Protein AF-A0AA37TID1-F1 (afdb_monomer_lite)

Foldseek 3Di:
DDDDDDDPDDPDPPDDPPQPQPPDPLNVVLCVVCVVVVHDSCCLVDQQDPDPSSVVSVVSVVLVPPPDPVVSVVVVVVVVVVCVVVVVDDPD

pLDDT: mean 72.31, std 15.13, range [36.97, 92.62]

Secondary structure (DSSP, 8-state):
--------PPPPPP---------SHHHHHHHHHHHHTTS-GGGGGSPPPSSHHHHHHHHHHHHHH---HHHHHHHHHHHHHHHHHTT-----

Organism: NCBI:txid374432

Structure (mmCIF, N/CA/C/O backbone):
data_AF-A0AA37TID1-F1
#
_entry.id   AF-A0AA37TID1-F1
#
loop_
_atom_site.group_PDB
_atom_site.id
_atom_site.type_symbol
_atom_site.label_atom_id
_atom_site.label_alt_id
_atom_site.label_comp_id
_atom_site.label_asym_id
_atom_site.label_entity_id
_atom_site.label_seq_id
_atom_site.pdbx_PDB_ins_code
_atom_site.Cartn_x
_atom_site.Cartn_y
_atom_site.Cartn_z
_atom_site.occupancy
_atom_site.B_iso_or_equiv
_atom_site.auth_seq_id
_atom_site.auth_comp_id
_atom_site.auth_asym_id
_atom_site.auth_atom_id
_atom_site.pdbx_PDB_model_num
ATOM 1 N N . MET A 1 1 ? -29.914 -25.025 -48.450 1.00 36.97 1 MET A N 1
ATOM 2 C CA . MET A 1 1 ? -29.629 -25.494 -47.076 1.00 36.97 1 MET A CA 1
ATOM 3 C C . MET A 1 1 ? -28.453 -24.682 -46.567 1.00 36.97 1 MET A C 1
ATOM 5 O O . MET A 1 1 ? -27.360 -24.870 -47.077 1.00 36.97 1 MET A O 1
ATOM 9 N N . THR A 1 2 ? -28.680 -23.750 -45.642 1.0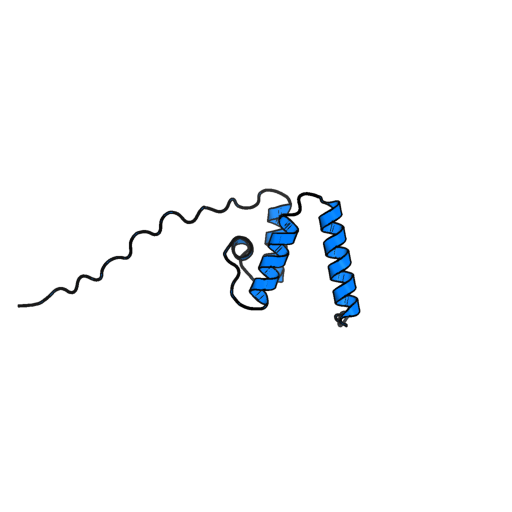0 43.25 2 THR A N 1
ATOM 10 C CA . THR A 1 2 ? -27.624 -22.885 -45.089 1.00 43.25 2 THR A CA 1
ATOM 11 C C . THR A 1 2 ? -27.737 -22.951 -43.572 1.00 43.25 2 THR A C 1
ATOM 13 O O . THR A 1 2 ? -28.800 -22.663 -43.027 1.00 43.25 2 THR A O 1
ATOM 16 N N . VAL A 1 3 ? -26.683 -23.419 -42.906 1.00 49.72 3 VAL A N 1
ATOM 17 C CA . VAL A 1 3 ? -26.642 -23.604 -41.450 1.00 49.72 3 VAL A CA 1
ATOM 18 C C . VAL A 1 3 ? -26.188 -22.293 -40.810 1.00 49.72 3 VAL A C 1
ATOM 20 O O . VAL A 1 3 ? -25.122 -21.782 -41.142 1.00 49.72 3 VAL A O 1
ATOM 23 N N . PHE A 1 4 ? -27.003 -21.743 -39.909 1.00 49.97 4 PHE A N 1
ATOM 24 C CA . PHE A 1 4 ? -26.634 -20.620 -39.049 1.00 49.97 4 PHE A CA 1
ATOM 25 C C . PHE A 1 4 ? -25.817 -21.145 -37.863 1.00 49.97 4 PHE A C 1
ATOM 27 O O . PHE A 1 4 ? -26.334 -21.892 -37.034 1.00 49.97 4 PHE A O 1
ATOM 34 N N . THR A 1 5 ? -24.550 -20.745 -37.763 1.00 51.25 5 THR A N 1
ATOM 35 C CA . THR A 1 5 ? -23.750 -20.947 -36.550 1.00 51.25 5 THR A CA 1
ATOM 36 C C . THR A 1 5 ? -24.185 -19.922 -35.508 1.00 51.25 5 THR A C 1
ATOM 38 O O . THR A 1 5 ? -23.890 -18.734 -35.627 1.00 51.25 5 THR A O 1
ATOM 41 N N . ILE A 1 6 ? -24.903 -20.381 -34.487 1.00 54.91 6 ILE A N 1
ATOM 42 C CA . ILE A 1 6 ? -25.199 -19.602 -33.285 1.00 54.91 6 ILE A CA 1
ATOM 43 C C . ILE A 1 6 ? -23.927 -19.613 -32.430 1.00 54.91 6 ILE A C 1
ATOM 45 O O . ILE A 1 6 ? -23.552 -20.646 -31.882 1.00 54.91 6 ILE A O 1
ATOM 49 N N . VAL A 1 7 ? -23.244 -18.470 -32.338 1.00 59.88 7 VAL A N 1
ATOM 50 C CA . VAL A 1 7 ? -22.243 -18.230 -31.289 1.00 59.88 7 VAL A CA 1
ATOM 51 C C . VAL A 1 7 ? -22.992 -18.214 -29.953 1.00 59.88 7 VAL A C 1
ATOM 53 O O . VAL A 1 7 ? -23.916 -17.411 -29.811 1.00 59.88 7 VAL A O 1
ATOM 56 N N . PRO A 1 8 ? -22.650 -19.063 -28.969 1.00 49.72 8 PRO A N 1
ATOM 57 C CA . PRO A 1 8 ? -23.255 -18.955 -27.654 1.00 49.72 8 PRO A CA 1
ATOM 58 C C . PRO A 1 8 ? -22.747 -17.664 -27.006 1.00 49.72 8 PRO A C 1
ATOM 60 O O . PRO A 1 8 ? -21.566 -17.536 -26.683 1.00 49.72 8 PRO A O 1
ATOM 63 N N . SER A 1 9 ? -23.640 -16.686 -26.846 1.00 48.91 9 SER A N 1
ATOM 64 C CA . SER A 1 9 ? -23.408 -15.533 -25.982 1.00 48.91 9 SER A CA 1
ATOM 65 C C . SER A 1 9 ? -23.046 -16.045 -24.590 1.00 48.91 9 SER A C 1
ATOM 67 O O . SER A 1 9 ? -23.842 -16.732 -23.949 1.00 48.91 9 SER A O 1
ATOM 69 N N . ALA A 1 10 ? -21.825 -15.741 -24.149 1.00 52.62 10 ALA A N 1
ATOM 70 C CA . ALA A 1 10 ? -21.385 -16.000 -22.788 1.00 52.62 10 ALA A CA 1
ATOM 71 C C . ALA A 1 10 ? -22.397 -15.388 -21.797 1.00 52.62 10 ALA A C 1
ATOM 73 O O . ALA A 1 10 ? -22.915 -14.296 -22.060 1.00 52.62 10 ALA A O 1
ATOM 74 N N . PRO A 1 11 ? -22.710 -16.071 -20.682 1.00 61.22 11 PRO A N 1
ATOM 75 C CA . PRO A 1 11 ? -23.650 -15.551 -19.699 1.00 61.22 11 PRO A CA 1
ATOM 76 C C . PRO A 1 11 ? -23.169 -14.188 -19.172 1.00 61.22 11 PRO A C 1
ATOM 78 O O . PRO A 1 11 ? -21.957 -13.991 -19.029 1.00 61.22 11 PRO A O 1
ATOM 81 N N . PRO A 1 12 ? -24.082 -13.241 -18.877 1.00 49.03 12 PRO A N 1
ATOM 82 C CA . PRO A 1 12 ? -23.711 -11.980 -18.251 1.00 49.03 12 PRO A CA 1
ATOM 83 C C . PRO A 1 12 ? -23.012 -12.309 -16.935 1.00 49.03 12 PRO A C 1
ATOM 85 O O . PRO A 1 12 ? -23.591 -12.967 -16.069 1.00 49.03 12 PRO A O 1
ATOM 88 N N . GLN A 1 13 ? -21.741 -11.920 -16.820 1.00 53.97 13 GLN A N 1
ATOM 89 C CA . GLN A 1 13 ? -20.979 -12.199 -15.613 1.00 53.97 13 GLN A CA 1
ATOM 90 C C . GLN A 1 13 ? -21.726 -11.593 -14.416 1.00 53.97 13 GLN A C 1
ATOM 92 O O . GLN A 1 13 ? -22.082 -10.410 -14.465 1.00 53.97 13 GLN A O 1
ATOM 97 N N . PRO A 1 14 ? -22.025 -12.396 -13.379 1.00 46.03 14 PRO A N 1
ATOM 98 C CA . PRO A 1 14 ? -22.753 -11.919 -12.219 1.00 46.03 14 PRO A CA 1
ATOM 99 C C . PRO A 1 14 ? -21.928 -10.804 -11.587 1.00 46.03 14 PRO A C 1
ATOM 101 O O . PRO A 1 14 ? -20.711 -10.933 -11.466 1.00 46.03 14 PRO A O 1
ATOM 104 N N . GLY A 1 15 ? -22.611 -9.698 -11.277 1.00 49.06 15 GLY A N 1
ATOM 105 C CA . GLY A 1 15 ? -22.046 -8.414 -10.882 1.00 49.06 15 GLY A CA 1
ATOM 106 C C . GLY A 1 15 ? -20.675 -8.518 -10.231 1.00 49.06 15 GLY A C 1
ATOM 107 O O . GLY A 1 15 ? -20.549 -9.019 -9.112 1.00 49.06 15 GLY A O 1
ATOM 108 N N . ARG A 1 16 ? -19.658 -7.980 -10.921 1.00 46.97 16 ARG A N 1
ATOM 109 C CA . ARG A 1 16 ? -18.451 -7.526 -10.231 1.00 46.97 16 ARG A CA 1
ATOM 110 C C . ARG A 1 16 ? -18.943 -6.713 -9.036 1.00 46.97 16 ARG A C 1
ATOM 112 O O . ARG A 1 16 ? -19.738 -5.792 -9.258 1.00 46.97 16 ARG A O 1
ATOM 119 N N . PRO A 1 17 ? -18.551 -7.052 -7.796 1.00 43.09 17 PRO A N 1
ATOM 120 C CA . PRO A 1 17 ? -18.855 -6.176 -6.686 1.00 43.09 17 PRO A CA 1
ATOM 121 C C . PRO A 1 17 ? -18.274 -4.827 -7.088 1.00 43.09 17 PRO A C 1
ATOM 123 O O . PRO A 1 17 ? -17.088 -4.743 -7.413 1.00 43.09 17 PRO A O 1
ATOM 126 N N . VAL A 1 18 ? -19.123 -3.802 -7.167 1.00 51.69 18 VAL A N 1
ATOM 127 C CA . VAL A 1 18 ? -18.668 -2.415 -7.189 1.00 51.69 18 VAL A CA 1
ATOM 128 C C . VAL A 1 18 ? -17.891 -2.285 -5.889 1.00 51.69 18 VAL A C 1
ATOM 130 O O . VAL A 1 18 ? -18.486 -2.129 -4.829 1.00 51.69 18 VAL A O 1
ATOM 133 N N . ARG A 1 19 ? -16.578 -2.545 -5.940 1.00 53.53 19 ARG A N 1
ATOM 134 C CA . ARG A 1 19 ? -15.722 -2.454 -4.766 1.00 53.53 19 ARG A CA 1
ATOM 135 C C . ARG A 1 19 ? -15.801 -0.998 -4.364 1.00 53.53 19 ARG A C 1
ATOM 137 O O . ARG A 1 19 ? -15.472 -0.125 -5.166 1.00 53.53 19 ARG A O 1
ATOM 144 N N . ASP A 1 20 ? -16.351 -0.766 -3.176 1.00 57.00 20 ASP A N 1
ATOM 145 C CA . ASP A 1 20 ? -16.593 0.568 -2.655 1.00 57.00 20 ASP A CA 1
ATOM 146 C C . ASP A 1 20 ? -15.344 1.414 -2.857 1.00 57.00 20 ASP A C 1
ATOM 148 O O . ASP A 1 20 ? -14.251 1.066 -2.395 1.00 57.00 20 ASP A O 1
ATOM 152 N N . ARG A 1 21 ? -15.500 2.515 -3.599 1.00 58.41 21 ARG A N 1
ATOM 153 C CA . ARG A 1 21 ? -14.413 3.465 -3.791 1.00 58.41 21 ARG A CA 1
ATOM 154 C C . ARG A 1 21 ? -13.979 3.903 -2.392 1.00 58.41 21 ARG A C 1
ATOM 156 O O . ARG A 1 21 ? -14.830 4.389 -1.644 1.00 58.41 21 ARG A O 1
ATOM 163 N N . PRO A 1 22 ? -12.705 3.731 -2.007 1.00 59.59 22 PRO A N 1
ATOM 164 C CA . PRO A 1 22 ? -12.257 4.087 -0.672 1.00 59.59 22 PRO A CA 1
ATOM 165 C C . PRO A 1 22 ? -12.505 5.582 -0.465 1.00 59.59 22 PRO A C 1
ATOM 167 O O . PRO A 1 22 ? -11.869 6.426 -1.088 1.00 59.59 22 PRO A O 1
ATOM 170 N N . VAL A 1 23 ? -13.486 5.916 0.368 1.00 59.69 23 VAL A N 1
ATOM 171 C CA . VAL A 1 23 ? -13.893 7.298 0.636 1.00 59.69 23 VAL A CA 1
ATOM 172 C C . VAL A 1 23 ? -13.040 7.886 1.760 1.00 59.69 23 VAL A C 1
ATOM 174 O O . VAL A 1 23 ? -12.708 7.217 2.737 1.00 59.69 23 VAL A O 1
ATOM 177 N N . GLY A 1 24 ? -12.666 9.159 1.622 1.00 70.56 24 GLY A N 1
ATOM 178 C CA . GLY A 1 24 ? -11.835 9.874 2.593 1.00 70.56 24 GLY A CA 1
ATOM 179 C C . GLY A 1 24 ? -10.330 9.783 2.310 1.00 70.56 24 GLY A C 1
ATOM 180 O O . GLY A 1 24 ? -9.894 9.589 1.177 1.00 70.56 24 GLY A O 1
ATOM 181 N N . ARG A 1 25 ? -9.508 9.956 3.354 1.00 71.50 25 ARG A N 1
ATOM 182 C CA . ARG A 1 25 ? -8.037 10.082 3.250 1.00 71.50 25 ARG A CA 1
ATOM 183 C C . ARG A 1 25 ? -7.365 8.911 2.521 1.00 71.50 25 ARG A C 1
ATOM 185 O O . ARG A 1 25 ? -6.328 9.089 1.894 1.00 71.50 25 ARG A O 1
ATOM 192 N N . GLN A 1 26 ? -7.953 7.726 2.626 1.00 71.19 26 GLN A N 1
ATOM 193 C CA . GLN A 1 26 ? -7.421 6.492 2.058 1.00 71.19 26 GLN A CA 1
ATOM 194 C C . GLN A 1 26 ? -7.552 6.454 0.529 1.00 71.19 26 GLN A C 1
ATOM 196 O O . GLN A 1 26 ? -6.616 6.040 -0.147 1.00 71.19 26 GLN A O 1
ATOM 201 N N . GLY A 1 27 ? -8.657 6.974 -0.018 1.00 76.19 27 GLY A N 1
AT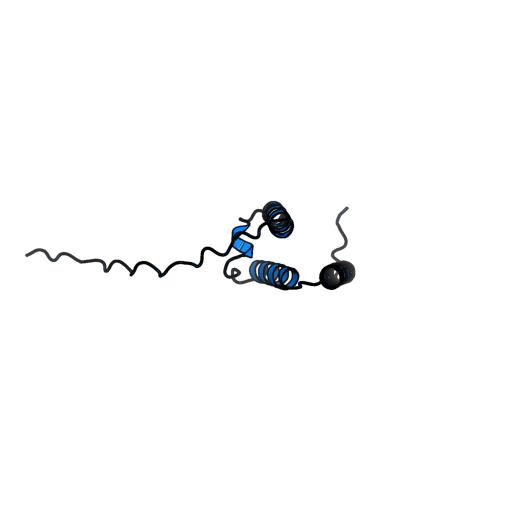OM 202 C CA . GLY A 1 27 ? -8.835 7.126 -1.463 1.00 76.19 27 GLY A CA 1
ATOM 203 C C . GLY A 1 27 ? -7.892 8.154 -2.068 1.00 76.19 27 GLY A C 1
ATOM 204 O O . GLY A 1 27 ? -7.272 7.880 -3.086 1.00 76.19 27 GLY A O 1
ATOM 205 N N . ALA A 1 28 ? -7.701 9.297 -1.402 1.00 81.56 28 ALA A N 1
ATOM 206 C CA . ALA A 1 28 ? -6.759 10.322 -1.863 1.00 81.56 28 ALA A CA 1
ATOM 207 C C . ALA A 1 28 ? -5.315 9.796 -1.955 1.00 81.56 28 ALA A C 1
ATOM 209 O O . ALA A 1 28 ? -4.575 10.155 -2.866 1.00 81.56 28 ALA A O 1
ATOM 210 N N . LEU A 1 29 ? -4.925 8.923 -1.023 1.00 79.06 29 LEU A N 1
ATOM 211 C CA . LEU A 1 29 ? -3.589 8.334 -0.995 1.00 79.06 29 LEU A CA 1
ATOM 212 C C . LEU A 1 29 ? -3.410 7.260 -2.081 1.00 79.06 29 LEU A C 1
ATOM 214 O O . LEU A 1 29 ? -2.347 7.184 -2.689 1.00 79.06 29 LEU A O 1
ATOM 218 N N . LEU A 1 30 ? -4.456 6.480 -2.369 1.00 80.88 30 LEU A N 1
ATOM 219 C CA . LEU A 1 30 ? -4.463 5.541 -3.494 1.00 80.88 30 LEU A CA 1
ATOM 220 C C . LEU A 1 30 ? -4.413 6.255 -4.847 1.00 80.88 30 LEU A C 1
ATOM 222 O O . LEU A 1 30 ? -3.635 5.855 -5.699 1.00 80.88 30 LEU A O 1
ATOM 226 N N . GLU A 1 31 ? -5.174 7.334 -5.028 1.00 83.06 31 GLU A N 1
ATOM 227 C CA . GLU A 1 31 ? -5.133 8.167 -6.241 1.00 83.06 31 GLU A CA 1
ATOM 228 C C . GLU A 1 31 ? -3.740 8.779 -6.464 1.00 83.06 31 GLU A C 1
ATOM 230 O O . GLU A 1 31 ? -3.247 8.838 -7.591 1.00 83.06 31 GLU A O 1
ATOM 235 N N . GLN A 1 32 ? -3.070 9.200 -5.387 1.00 82.12 32 GLN A N 1
ATOM 236 C CA . GLN A 1 32 ? -1.698 9.693 -5.471 1.00 82.12 32 GLN A CA 1
ATOM 237 C C . GLN A 1 32 ? -0.724 8.579 -5.882 1.00 82.12 32 GLN A C 1
ATOM 239 O O . GLN A 1 32 ? 0.053 8.776 -6.810 1.00 82.12 32 GLN A O 1
ATOM 244 N N . LEU A 1 33 ? -0.791 7.403 -5.249 1.00 81.69 33 LEU A N 1
ATOM 245 C CA . LEU A 1 33 ? 0.044 6.251 -5.616 1.00 81.69 33 LEU A CA 1
ATOM 246 C C . LEU A 1 33 ? -0.191 5.800 -7.062 1.00 81.69 33 LEU A C 1
ATOM 248 O O . LEU A 1 33 ? 0.759 5.501 -7.777 1.00 81.69 33 LEU A O 1
ATOM 252 N N . ALA A 1 34 ? -1.448 5.786 -7.496 1.00 83.31 34 ALA A N 1
ATOM 253 C CA . ALA A 1 34 ? -1.8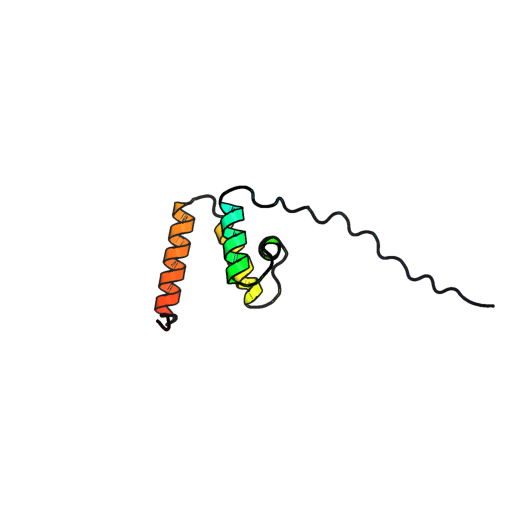48 5.452 -8.854 1.00 83.31 34 ALA A CA 1
ATOM 254 C C . ALA A 1 34 ? -1.198 6.390 -9.878 1.00 83.31 34 ALA A C 1
ATOM 256 O O . ALA A 1 34 ? -0.652 5.940 -10.884 1.00 83.31 34 ALA A O 1
ATOM 257 N N . ARG A 1 35 ? -1.175 7.693 -9.575 1.00 83.50 35 ARG A N 1
ATOM 258 C CA . ARG A 1 35 ? -0.517 8.699 -10.410 1.00 83.50 35 ARG A CA 1
ATOM 259 C C . ARG A 1 35 ? 0.995 8.497 -10.493 1.00 83.50 35 ARG A C 1
ATOM 261 O O . ARG A 1 35 ? 1.528 8.544 -11.594 1.00 83.50 35 ARG A O 1
ATOM 268 N N . GLU A 1 36 ? 1.662 8.263 -9.365 1.00 81.31 36 GLU A N 1
ATOM 269 C CA . GLU A 1 36 ? 3.117 8.030 -9.332 1.00 81.31 36 GLU A CA 1
ATOM 270 C C . GLU A 1 36 ? 3.511 6.759 -10.095 1.00 81.31 36 GLU A C 1
ATOM 272 O O . GLU A 1 36 ? 4.518 6.726 -10.796 1.00 81.31 36 GLU A O 1
ATOM 277 N N . LEU A 1 37 ? 2.685 5.716 -10.004 1.00 79.56 37 LEU A N 1
ATOM 278 C CA . LEU A 1 37 ? 2.912 4.438 -10.678 1.00 79.56 37 LEU A CA 1
ATOM 279 C C . LEU A 1 37 ? 2.359 4.404 -12.113 1.00 79.56 37 LEU A C 1
ATOM 281 O O . LEU A 1 37 ? 2.507 3.394 -12.795 1.00 79.56 37 LEU A O 1
ATOM 285 N N . ASN A 1 38 ? 1.742 5.496 -12.581 1.00 81.75 38 ASN A N 1
ATOM 286 C CA . ASN A 1 38 ? 1.079 5.613 -13.881 1.00 81.75 38 ASN A CA 1
ATOM 287 C C . ASN A 1 38 ? 0.083 4.469 -14.169 1.00 81.75 38 ASN A C 1
ATOM 289 O O . ASN A 1 38 ? 0.018 3.929 -15.276 1.00 81.75 38 ASN A O 1
ATOM 293 N N . VAL A 1 39 ? -0.698 4.094 -13.156 1.00 80.88 39 VAL A N 1
ATOM 294 C CA . VAL A 1 39 ? -1.733 3.055 -13.233 1.00 80.88 39 VAL A CA 1
ATOM 295 C C . VAL A 1 39 ? -3.075 3.593 -12.737 1.00 80.88 39 VAL A C 1
ATOM 297 O O . VAL A 1 39 ? -3.102 4.546 -11.962 1.00 80.88 39 VAL A O 1
ATOM 300 N N . PRO A 1 40 ? -4.210 3.002 -13.142 1.00 80.00 40 PRO A N 1
ATOM 301 C CA . PRO A 1 40 ? -5.515 3.365 -12.594 1.00 80.00 40 PRO A CA 1
ATOM 302 C C . PRO A 1 40 ? -5.622 3.025 -11.099 1.00 80.00 40 PRO A C 1
ATOM 304 O O . PRO A 1 40 ? -5.141 1.974 -10.667 1.00 80.00 40 PRO A O 1
ATOM 307 N N . ALA A 1 41 ? -6.282 3.872 -10.302 1.00 78.31 41 ALA A N 1
ATOM 308 C CA . ALA A 1 41 ? -6.452 3.642 -8.862 1.00 78.31 41 ALA A CA 1
ATOM 309 C C . ALA A 1 41 ? -7.311 2.399 -8.558 1.00 78.31 41 ALA A C 1
ATOM 311 O O . ALA A 1 41 ? -7.158 1.779 -7.503 1.00 78.31 41 ALA A O 1
ATOM 312 N N . GLU A 1 42 ? -8.174 1.993 -9.495 1.00 78.56 42 GLU A N 1
ATOM 313 C CA . GLU A 1 42 ? -8.960 0.763 -9.388 1.00 78.56 42 GLU A CA 1
ATOM 314 C C . GLU A 1 42 ? -8.071 -0.490 -9.393 1.00 78.56 42 GLU A C 1
ATOM 316 O O . GLU A 1 42 ? -8.429 -1.488 -8.778 1.00 78.56 42 GLU A O 1
ATOM 321 N N . THR A 1 43 ? -6.862 -0.414 -9.963 1.00 76.62 43 THR A N 1
ATOM 322 C CA . THR A 1 43 ? -5.898 -1.529 -10.008 1.00 76.62 43 THR A CA 1
ATOM 323 C C . THR A 1 43 ? -5.496 -2.002 -8.609 1.00 76.62 43 THR A C 1
ATOM 325 O O . THR A 1 43 ? -5.316 -3.192 -8.376 1.00 76.62 43 THR A O 1
ATOM 328 N N . PHE A 1 44 ? -5.425 -1.092 -7.632 1.00 73.50 44 PHE A N 1
ATOM 329 C CA . PHE A 1 44 ? -5.156 -1.443 -6.229 1.00 73.50 44 PHE A CA 1
ATOM 330 C C . PHE A 1 44 ? -6.346 -2.126 -5.553 1.00 73.50 44 PHE A C 1
ATOM 332 O O . PHE A 1 44 ? -6.211 -2.699 -4.470 1.00 73.50 44 PHE A O 1
ATOM 339 N N . LEU A 1 45 ? -7.527 -2.019 -6.155 1.00 73.44 45 LEU A N 1
ATOM 340 C CA . LEU A 1 45 ? -8.759 -2.622 -5.684 1.00 73.44 45 LEU A CA 1
ATOM 341 C C . LEU A 1 45 ? -9.097 -3.887 -6.458 1.00 73.44 45 LEU A C 1
ATOM 343 O O . LEU A 1 45 ? -10.016 -4.555 -6.023 1.00 73.44 45 LEU A O 1
ATOM 347 N N . ASP A 1 46 ? -8.394 -4.257 -7.522 1.00 73.38 46 ASP A N 1
ATOM 348 C CA . ASP A 1 46 ? -8.665 -5.469 -8.297 1.00 73.38 46 ASP A CA 1
ATOM 349 C C . ASP A 1 46 ? -7.736 -6.634 -7.896 1.00 73.38 46 ASP A C 1
ATOM 351 O O . ASP A 1 46 ? -6.972 -6.553 -6.925 1.00 73.38 46 ASP A O 1
ATOM 355 N N . GLU A 1 47 ? -7.896 -7.783 -8.559 1.00 71.50 47 GLU A N 1
ATOM 356 C CA . GLU A 1 47 ? -6.941 -8.896 -8.484 1.00 71.50 47 GLU A CA 1
ATOM 357 C C . GLU A 1 47 ? -5.566 -8.383 -8.954 1.00 71.50 47 GLU A C 1
ATOM 359 O O . GLU A 1 47 ? -5.497 -7.792 -10.037 1.00 71.50 47 GLU A O 1
ATOM 364 N N . PRO A 1 48 ? -4.488 -8.541 -8.163 1.00 68.38 48 PRO A N 1
ATOM 365 C CA . PRO A 1 48 ? -3.175 -8.083 -8.588 1.00 68.38 48 PRO A CA 1
ATOM 366 C C . PRO A 1 48 ? -2.724 -8.846 -9.850 1.00 68.38 48 PRO A C 1
ATOM 368 O O . PRO A 1 48 ? -2.928 -10.058 -9.922 1.00 68.38 48 PRO A O 1
ATOM 371 N N . PRO A 1 49 ? -2.127 -8.163 -10.845 1.00 69.56 49 PRO A N 1
ATOM 372 C CA . PRO A 1 49 ? -1.521 -8.824 -12.000 1.00 69.56 49 PRO A CA 1
ATOM 373 C C . PRO A 1 49 ? -0.371 -9.738 -11.561 1.00 69.56 49 PRO A C 1
ATOM 375 O O . PRO A 1 49 ? 0.255 -9.474 -10.544 1.00 69.56 49 PRO A O 1
ATOM 378 N N . ASP A 1 50 ? -0.046 -10.780 -12.324 1.00 73.00 50 ASP A N 1
ATOM 379 C CA . ASP A 1 50 ? 1.108 -11.630 -12.004 1.00 73.00 50 ASP A CA 1
ATOM 380 C C . ASP A 1 50 ? 2.445 -10.864 -12.123 1.00 73.00 50 ASP A C 1
ATOM 382 O O . ASP A 1 50 ? 2.600 -9.971 -12.962 1.00 73.00 50 ASP A O 1
ATOM 386 N N . GLY A 1 51 ? 3.431 -11.247 -11.302 1.00 76.94 51 GLY A N 1
ATOM 387 C CA . GLY A 1 51 ? 4.789 -10.681 -11.286 1.00 76.94 51 GLY A CA 1
ATOM 388 C C . GLY A 1 51 ? 4.997 -9.537 -10.285 1.00 76.94 51 GLY A C 1
ATOM 389 O O . GLY A 1 51 ? 4.125 -9.235 -9.473 1.00 76.94 51 GLY A O 1
ATOM 390 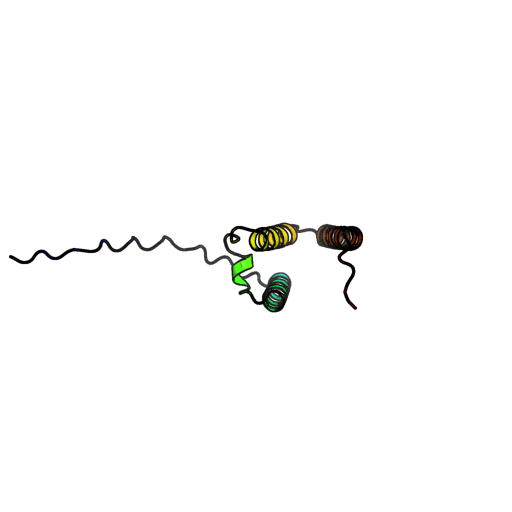N N . ASP A 1 52 ? 6.160 -8.881 -10.355 1.00 75.25 52 ASP A N 1
ATOM 391 C CA . ASP A 1 52 ? 6.628 -7.885 -9.370 1.00 75.25 52 ASP A CA 1
ATOM 392 C C . ASP A 1 52 ? 5.635 -6.731 -9.137 1.00 75.25 52 ASP A C 1
ATOM 394 O O . ASP A 1 52 ? 5.466 -6.238 -8.019 1.00 75.25 52 ASP A O 1
ATOM 398 N N . ALA A 1 53 ? 4.924 -6.313 -10.190 1.00 73.69 53 ALA A N 1
ATOM 399 C CA . ALA A 1 53 ? 3.878 -5.300 -10.080 1.00 73.69 53 ALA A CA 1
ATOM 400 C C . ALA A 1 53 ? 2.721 -5.780 -9.184 1.00 73.69 53 ALA A C 1
ATOM 402 O O . ALA A 1 53 ? 2.225 -5.023 -8.351 1.00 73.69 53 ALA A O 1
ATOM 403 N N . GLY A 1 54 ? 2.328 -7.049 -9.304 1.00 77.62 54 GLY A N 1
ATOM 404 C CA . GLY A 1 54 ? 1.332 -7.694 -8.453 1.00 77.62 54 GLY A CA 1
ATOM 405 C C . GLY A 1 54 ? 1.706 -7.733 -6.987 1.00 77.62 54 GLY A C 1
ATOM 406 O O . GLY A 1 54 ? 0.872 -7.452 -6.125 1.00 77.62 54 GLY A O 1
ATOM 407 N N . GLU A 1 55 ? 2.971 -8.039 -6.707 1.00 81.69 55 GLU A N 1
ATOM 408 C CA . GLU A 1 55 ? 3.501 -8.059 -5.346 1.00 81.69 55 GLU A CA 1
ATOM 409 C C . GLU A 1 55 ? 3.414 -6.672 -4.700 1.00 81.69 55 GLU A C 1
ATOM 411 O O . GLU A 1 55 ? 2.951 -6.545 -3.563 1.00 81.69 55 GLU A O 1
ATOM 416 N N . LEU A 1 56 ? 3.748 -5.612 -5.446 1.00 81.81 56 LEU A N 1
ATOM 417 C CA . LEU A 1 56 ? 3.587 -4.234 -4.982 1.00 81.81 56 LEU A CA 1
ATOM 418 C C . LEU A 1 56 ? 2.119 -3.906 -4.666 1.00 81.81 56 LEU A C 1
ATOM 420 O O . LEU A 1 56 ? 1.821 -3.349 -3.604 1.00 81.81 56 LEU A O 1
ATOM 424 N N . PHE A 1 57 ? 1.186 -4.277 -5.546 1.00 80.56 57 PHE A N 1
ATOM 425 C CA . PHE A 1 57 ? -0.243 -4.061 -5.305 1.00 80.56 57 PHE A CA 1
ATOM 426 C C . PHE A 1 57 ? -0.741 -4.830 -4.075 1.00 80.56 57 PHE A C 1
ATOM 428 O O . PHE A 1 57 ? -1.475 -4.272 -3.252 1.00 80.56 57 PHE A O 1
ATOM 435 N N . ALA A 1 58 ? -0.309 -6.080 -3.897 1.00 83.56 58 ALA A N 1
ATOM 436 C CA . ALA A 1 58 ? -0.632 -6.880 -2.721 1.00 83.56 58 ALA A CA 1
ATOM 437 C C . ALA A 1 58 ? -0.092 -6.238 -1.431 1.00 83.56 58 ALA A C 1
ATOM 439 O O . ALA A 1 58 ? -0.830 -6.114 -0.449 1.00 83.56 58 ALA A O 1
ATOM 440 N N . LEU A 1 59 ? 1.152 -5.746 -1.439 1.00 85.19 59 LEU A N 1
ATOM 441 C CA . LEU A 1 59 ? 1.761 -5.045 -0.305 1.00 85.19 59 LEU A CA 1
ATOM 442 C C . LEU A 1 59 ? 0.985 -3.780 0.079 1.00 85.19 59 LEU A C 1
ATOM 444 O O . LEU A 1 59 ? 0.686 -3.578 1.260 1.00 85.19 59 LEU A O 1
ATOM 448 N N . VAL A 1 60 ? 0.601 -2.954 -0.900 1.00 84.25 60 VAL A N 1
ATOM 449 C CA . VAL A 1 60 ? -0.210 -1.750 -0.653 1.00 84.25 60 VAL A CA 1
ATOM 450 C C . VAL A 1 60 ? -1.559 -2.130 -0.037 1.00 84.25 60 VAL A C 1
ATOM 452 O O . VAL A 1 60 ? -1.973 -1.526 0.955 1.00 84.25 60 VAL A O 1
ATOM 455 N N . ARG A 1 61 ? -2.225 -3.174 -0.547 1.00 82.81 61 ARG A N 1
ATOM 456 C CA . ARG A 1 61 ? -3.492 -3.667 0.019 1.00 82.81 61 ARG A CA 1
ATOM 457 C C . ARG A 1 61 ? -3.332 -4.162 1.457 1.00 82.81 61 ARG A C 1
ATOM 459 O O . ARG A 1 61 ? -4.148 -3.810 2.310 1.00 82.81 61 ARG A O 1
ATOM 466 N N . HIS A 1 62 ? -2.281 -4.927 1.751 1.00 85.12 62 HIS A N 1
ATOM 467 C CA . HIS A 1 62 ? -1.994 -5.392 3.109 1.00 85.12 62 HIS A CA 1
ATOM 468 C C . HIS A 1 62 ? -1.717 -4.235 4.068 1.00 85.12 62 HIS A C 1
ATOM 470 O O . HIS A 1 62 ? -2.250 -4.221 5.177 1.00 85.12 62 HIS A O 1
ATOM 476 N N . TRP A 1 63 ? -0.954 -3.230 3.639 1.00 86.56 63 TRP A N 1
ATOM 477 C CA . TRP A 1 63 ? -0.694 -2.039 4.443 1.00 86.56 63 TRP A CA 1
ATOM 478 C C . TRP A 1 63 ? -1.974 -1.239 4.737 1.00 86.56 63 TRP A C 1
ATOM 480 O O . TRP A 1 63 ? -2.178 -0.782 5.865 1.00 86.56 63 TRP A O 1
ATOM 490 N N . LEU A 1 64 ? -2.876 -1.119 3.760 1.00 81.38 64 LEU A N 1
ATOM 491 C CA . LEU A 1 64 ? -4.169 -0.450 3.926 1.00 81.38 64 LEU A CA 1
ATOM 492 C C . LEU A 1 64 ? -5.130 -1.194 4.864 1.00 81.38 64 LEU A C 1
ATOM 494 O O . LEU A 1 64 ? -5.918 -0.544 5.554 1.00 81.38 64 LEU A O 1
ATOM 498 N N . ALA A 1 65 ? -5.052 -2.526 4.923 1.00 85.75 65 ALA A N 1
ATOM 499 C CA . ALA A 1 65 ? -5.858 -3.349 5.826 1.00 85.75 65 ALA A CA 1
ATOM 500 C C . ALA A 1 65 ? -5.479 -3.170 7.311 1.00 85.75 65 ALA A C 1
ATOM 502 O O . ALA A 1 65 ? -6.264 -3.503 8.200 1.00 85.75 65 ALA A O 1
ATOM 503 N N . ILE A 1 66 ? -4.302 -2.609 7.605 1.00 86.75 66 ILE A N 1
ATOM 504 C CA . ILE A 1 66 ? -3.883 -2.299 8.973 1.00 86.75 66 ILE A CA 1
ATOM 505 C C . ILE A 1 66 ? -4.683 -1.089 9.469 1.00 86.75 66 ILE A C 1
ATOM 507 O O . ILE A 1 66 ? -4.404 0.049 9.093 1.00 86.75 66 ILE A O 1
ATOM 511 N N . GLY A 1 67 ? -5.666 -1.319 10.344 1.00 83.81 67 GLY A N 1
ATOM 512 C CA . GLY A 1 67 ? -6.493 -0.253 10.927 1.00 83.81 67 GLY A CA 1
ATOM 513 C C . GLY A 1 67 ? -5.726 0.702 11.854 1.00 83.81 67 GLY A C 1
ATOM 514 O O . GLY A 1 67 ? -6.075 1.879 11.962 1.00 83.81 67 GLY A O 1
ATOM 515 N N . ASP A 1 68 ? -4.645 0.230 12.480 1.00 90.56 68 ASP A N 1
ATOM 516 C CA . ASP A 1 68 ? -3.809 1.030 13.377 1.00 90.56 68 ASP A CA 1
ATOM 517 C C . ASP A 1 68 ? -2.824 1.930 12.603 1.00 90.56 68 ASP A C 1
ATOM 519 O O . ASP A 1 68 ? -1.901 1.489 11.913 1.00 90.56 68 ASP A O 1
ATOM 523 N N . SER A 1 69 ? -2.991 3.243 12.774 1.00 83.62 69 SER A N 1
ATOM 524 C CA . SER A 1 69 ? -2.131 4.266 12.174 1.00 83.62 69 SER A CA 1
ATOM 525 C C . SER A 1 69 ? -0.669 4.239 12.647 1.00 83.62 69 SER A C 1
ATOM 527 O O . SER A 1 69 ? 0.217 4.652 11.894 1.00 83.62 69 SER A O 1
ATOM 529 N N . GLN A 1 70 ? -0.383 3.801 13.876 1.00 90.06 70 GLN A N 1
ATOM 530 C CA . GLN A 1 70 ? 0.989 3.629 14.354 1.00 90.06 70 GLN A CA 1
ATOM 531 C C . GLN A 1 70 ? 1.627 2.393 13.730 1.00 90.06 70 GLN A C 1
ATOM 533 O O . GLN A 1 70 ? 2.758 2.484 13.256 1.00 90.06 70 GLN A O 1
ATOM 538 N N . ALA A 1 71 ? 0.900 1.277 13.665 1.00 87.31 71 ALA A N 1
ATOM 539 C CA . ALA A 1 71 ? 1.377 0.070 12.998 1.00 87.31 71 ALA A CA 1
ATOM 540 C C . ALA A 1 71 ? 1.701 0.334 11.516 1.00 87.31 71 ALA A C 1
ATOM 542 O O . ALA A 1 71 ? 2.797 0.003 11.065 1.00 87.31 71 ALA A O 1
ATOM 543 N N . ARG A 1 72 ? 0.830 1.054 10.790 1.00 89.06 72 ARG A N 1
ATOM 544 C CA . ARG A 1 72 ? 1.102 1.486 9.404 1.00 89.06 72 ARG A CA 1
ATOM 545 C C . ARG A 1 72 ? 2.389 2.296 9.261 1.00 89.06 72 ARG A C 1
ATOM 547 O O . ARG A 1 72 ? 3.127 2.091 8.301 1.00 89.06 72 ARG A O 1
ATOM 554 N N . ARG A 1 73 ? 2.668 3.209 10.198 1.00 89.12 73 ARG A N 1
ATOM 555 C CA . ARG A 1 73 ? 3.904 4.009 10.187 1.00 89.12 73 ARG A CA 1
ATOM 556 C C . ARG A 1 73 ? 5.143 3.153 10.433 1.00 89.12 73 ARG A C 1
ATOM 558 O O . ARG A 1 73 ? 6.134 3.344 9.743 1.00 89.12 73 ARG A O 1
ATOM 565 N N . ARG A 1 74 ? 5.076 2.192 11.361 1.00 92.62 74 ARG A N 1
ATOM 566 C CA . ARG A 1 74 ? 6.190 1.268 11.635 1.00 92.62 74 ARG A CA 1
ATOM 567 C C . ARG A 1 74 ? 6.531 0.415 10.416 1.00 92.62 74 ARG A C 1
ATOM 569 O O . ARG A 1 74 ? 7.707 0.270 10.114 1.00 92.62 74 ARG A O 1
ATOM 576 N N . VAL A 1 75 ? 5.521 -0.083 9.697 1.00 90.12 75 VAL A N 1
ATOM 577 C CA . VAL A 1 75 ? 5.726 -0.836 8.447 1.00 90.12 75 VAL A CA 1
ATOM 578 C C . VAL A 1 75 ? 6.459 0.013 7.407 1.00 90.12 75 VAL 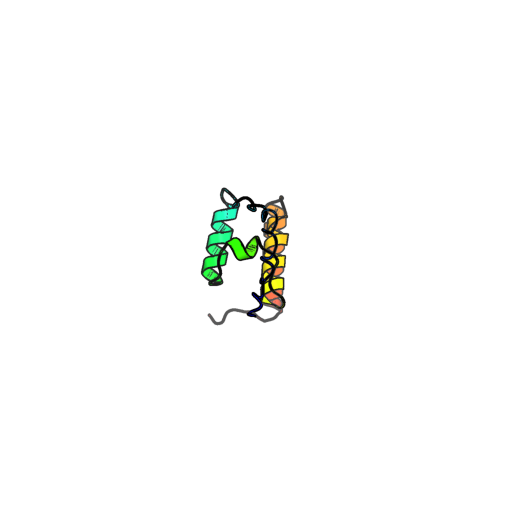A C 1
ATOM 580 O O . VAL A 1 75 ? 7.440 -0.452 6.841 1.00 90.12 75 VAL A O 1
ATOM 583 N N . LEU A 1 76 ? 6.054 1.272 7.207 1.00 87.56 76 LEU A N 1
ATOM 584 C CA . LEU A 1 76 ? 6.754 2.174 6.281 1.00 87.56 76 LEU A CA 1
ATOM 585 C C . LEU A 1 76 ? 8.192 2.469 6.725 1.00 87.56 76 LEU A C 1
ATOM 587 O O . LEU A 1 76 ? 9.100 2.477 5.899 1.00 87.56 76 LEU A O 1
ATOM 591 N N . SER A 1 77 ? 8.419 2.688 8.022 1.00 89.31 77 SER A N 1
ATOM 592 C CA . SER A 1 77 ? 9.770 2.884 8.556 1.00 89.31 77 SER A CA 1
ATOM 593 C C . SER A 1 77 ? 10.660 1.659 8.351 1.00 89.31 77 SER A C 1
ATOM 595 O O . SER A 1 77 ? 11.836 1.824 8.045 1.00 89.31 77 SER A O 1
ATOM 597 N N . LEU A 1 78 ? 10.111 0.451 8.502 1.00 90.00 78 LEU A N 1
ATOM 598 C CA . LEU A 1 78 ? 10.832 -0.796 8.257 1.00 90.00 78 LEU A CA 1
ATOM 599 C C . LEU A 1 78 ? 11.148 -0.969 6.766 1.00 90.00 78 LEU A C 1
ATOM 601 O O . LEU A 1 78 ? 12.288 -1.250 6.421 1.00 90.00 78 LEU A O 1
ATOM 605 N N . ALA A 1 79 ? 10.167 -0.740 5.888 1.00 87.56 79 ALA A N 1
ATOM 606 C CA . ALA A 1 79 ? 10.359 -0.809 4.440 1.00 87.56 79 ALA A CA 1
ATOM 607 C C . ALA A 1 79 ? 11.447 0.168 3.966 1.00 87.56 79 ALA A C 1
ATOM 609 O O . ALA A 1 79 ? 12.295 -0.196 3.157 1.00 87.56 79 ALA A O 1
ATOM 610 N N . ARG A 1 80 ? 11.474 1.385 4.525 1.00 87.06 80 ARG A N 1
ATOM 611 C CA . ARG A 1 80 ? 12.530 2.368 4.257 1.00 87.06 80 ARG A CA 1
ATOM 612 C C . ARG A 1 80 ? 13.906 1.880 4.713 1.00 87.06 80 ARG A C 1
ATOM 614 O O . ARG A 1 80 ? 14.852 1.962 3.941 1.00 87.06 80 ARG A O 1
ATOM 621 N N . GLN A 1 81 ? 14.014 1.361 5.936 1.00 89.00 81 GLN A N 1
ATOM 622 C CA . GLN A 1 81 ? 15.279 0.819 6.446 1.00 89.00 81 GLN A CA 1
ATOM 623 C C . GLN A 1 81 ? 15.785 -0.343 5.585 1.00 89.00 81 GLN A C 1
ATOM 625 O O . GLN A 1 81 ? 16.981 -0.439 5.327 1.00 89.00 81 GLN A O 1
ATOM 630 N N . GLU A 1 82 ? 14.888 -1.211 5.114 1.00 87.12 82 GLU A N 1
ATOM 631 C CA . GLU A 1 82 ? 15.270 -2.333 4.258 1.00 87.12 82 GLU A CA 1
ATOM 632 C C . GLU A 1 82 ? 15.689 -1.873 2.853 1.00 87.12 82 GLU A C 1
ATOM 634 O O . GLU A 1 82 ? 16.641 -2.417 2.297 1.00 87.12 82 GLU A O 1
ATOM 639 N N . ALA A 1 83 ? 15.054 -0.833 2.301 1.00 84.75 83 ALA A N 1
ATOM 640 C CA . ALA A 1 83 ? 15.480 -0.215 1.044 1.00 84.75 83 ALA A CA 1
ATOM 641 C C . ALA A 1 83 ? 16.884 0.407 1.164 1.00 84.75 83 ALA A C 1
ATOM 643 O O . ALA A 1 83 ? 17.756 0.125 0.339 1.00 84.75 83 ALA A O 1
ATOM 644 N N . GLU A 1 84 ? 17.132 1.170 2.234 1.00 85.38 84 GLU A N 1
ATOM 645 C CA . GLU A 1 84 ? 18.448 1.746 2.545 1.00 85.38 84 GLU A CA 1
ATOM 646 C C . GLU A 1 84 ? 19.511 0.640 2.698 1.00 85.38 84 GLU A C 1
ATOM 648 O O . GLU A 1 84 ? 20.603 0.730 2.134 1.00 85.38 84 GLU A O 1
ATOM 653 N N . ARG A 1 85 ? 19.172 -0.454 3.393 1.00 86.38 85 ARG A N 1
ATOM 654 C CA . ARG A 1 85 ? 20.046 -1.623 3.578 1.00 86.38 85 ARG A CA 1
ATOM 655 C C . ARG A 1 85 ? 20.322 -2.381 2.279 1.00 86.38 85 ARG A C 1
ATOM 657 O O . ARG A 1 85 ? 21.429 -2.882 2.096 1.00 86.38 85 ARG A O 1
ATOM 664 N N . SER A 1 86 ? 19.337 -2.461 1.391 1.00 80.12 86 SER A N 1
ATOM 665 C CA . SER A 1 86 ? 19.443 -3.134 0.091 1.00 80.12 86 SER A CA 1
ATOM 666 C C . SER A 1 86 ? 20.220 -2.315 -0.945 1.00 80.12 86 SER A C 1
ATOM 668 O O . SER A 1 86 ? 20.375 -2.758 -2.080 1.00 80.12 86 SER A O 1
ATOM 670 N N . GLY A 1 87 ? 20.719 -1.129 -0.578 1.00 68.75 87 GLY A N 1
ATOM 671 C CA . GLY A 1 87 ? 21.469 -0.265 -1.484 1.00 68.75 87 GLY A CA 1
ATOM 672 C C . GLY A 1 87 ? 20.589 0.523 -2.455 1.00 68.75 87 GLY A C 1
ATOM 673 O O . GLY A 1 87 ? 21.123 1.167 -3.354 1.00 68.75 87 GLY A O 1
ATOM 674 N N . TYR A 1 88 ? 19.267 0.545 -2.249 1.00 60.75 88 TYR A N 1
ATOM 675 C CA . TYR A 1 88 ? 18.370 1.526 -2.867 1.00 60.75 88 TYR A CA 1
ATOM 676 C C . TYR A 1 88 ? 18.522 2.871 -2.135 1.00 60.75 88 TYR A C 1
ATOM 678 O O . TYR A 1 88 ? 17.592 3.398 -1.533 1.00 60.75 88 TYR A O 1
ATOM 686 N N . SER A 1 89 ? 19.741 3.406 -2.133 1.00 48.47 89 SER A N 1
ATOM 687 C CA . SER A 1 89 ? 20.005 4.801 -1.799 1.00 48.47 89 SER A CA 1
ATOM 688 C C . SER A 1 89 ? 19.826 5.595 -3.088 1.00 48.47 89 SER A C 1
ATOM 690 O O . SER A 1 89 ? 20.479 5.281 -4.080 1.00 48.47 89 SER A O 1
ATOM 692 N N . GLU A 1 90 ? 18.924 6.576 -3.075 1.00 55.41 90 GLU A N 1
ATOM 693 C CA . GLU A 1 90 ? 18.668 7.526 -4.164 1.00 55.41 90 GLU A CA 1
ATOM 694 C C . GLU A 1 90 ? 19.946 7.879 -4.949 1.00 55.41 90 GLU A C 1
ATOM 696 O O . GLU A 1 90 ? 20.946 8.331 -4.383 1.00 55.41 90 GLU A O 1
ATOM 701 N N . VAL A 1 91 ? 19.888 7.711 -6.274 1.00 49.62 91 VAL A N 1
ATOM 702 C CA . VAL A 1 91 ? 20.503 8.701 -7.159 1.00 49.62 91 VAL A CA 1
ATOM 703 C C . VAL A 1 91 ? 19.782 10.012 -6.833 1.00 49.62 91 VAL A C 1
ATOM 705 O O . VAL A 1 91 ? 18.555 10.043 -6.883 1.00 49.62 91 VAL A O 1
ATOM 708 N N . ALA A 1 92 ? 20.572 10.990 -6.391 1.00 39.09 92 ALA A N 1
ATOM 709 C CA . ALA A 1 92 ? 20.190 12.278 -5.807 1.00 39.09 92 ALA A CA 1
ATOM 710 C C . A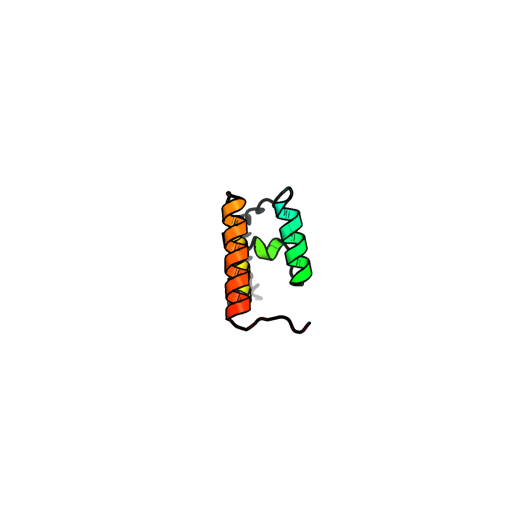LA A 1 92 ? 19.206 13.136 -6.619 1.00 39.09 92 ALA A C 1
ATOM 712 O O . ALA A 1 92 ? 19.157 12.978 -7.862 1.00 39.09 92 ALA A O 1
#

Radius of gyration: 20.3 Å; chains: 1; bounding box: 51×38×61 Å

Sequence (92 aa):
MTVFTIVPSAPPQPGRPVRDRPVGRQGALLEQLARELNVPAETFLDEPPDGDAGELFALVRHWLAIGDSQARRRVLSLARQEAERSGYSEVA